Protein AF-A0A429BK32-F1 (afdb_monomer)

Mean predicted aligned error: 8.24 Å

Radius of gyration: 16.58 Å; Cα contacts (8 Å, |Δi|>4): 137; chains: 1; bounding box: 25×25×66 Å

pLDDT: mean 80.72, std 13.52, range [42.22, 97.44]

Foldseek 3Di:
DDPPDCDPQNVLQVQLVHHDDPVQKKKKFFQFADPDPQRVPVDDHLDIAIAGVQQFRSHDPRDRQVVHRTDIDIGRDPVVSNVSSVVSVVVVVVVVVVD

Solvent-accessible surface area (backbone atoms only — not comparable to full-atom values): 5899 Å² total; per-residue (Å²): 133,83,82,86,67,88,44,72,68,59,52,50,25,59,77,50,78,42,87,75,64,74,86,45,47,33,39,35,26,30,67,42,76,50,92,48,88,83,32,73,87,75,65,52,74,23,36,79,42,61,19,35,83,86,46,29,23,70,66,84,88,56,51,40,51,86,78,52,62,32,45,65,51,76,41,83,49,68,66,60,50,51,52,50,20,53,52,39,40,54,54,50,58,58,56,63,76,73,109

Sequence (99 aa):
MSETGLTADRVLHVLNGGPVDLADLELCVITEIGDGRWTQGVFILGEVLVVNRDGREPFGGQRKPGKWDVEATYTKDWAEAWALSAQVRASHQSGEASQ

Structure (mmCIF, N/CA/C/O backbone):
data_AF-A0A429BK32-F1
#
_entry.id   AF-A0A429BK32-F1
#
loop_
_atom_site.group_PDB
_atom_site.id
_atom_site.type_symbol
_atom_site.label_atom_id
_atom_site.label_alt_id
_atom_site.label_comp_id
_atom_site.label_asym_id
_atom_site.label_entity_id
_atom_site.label_seq_id
_atom_site.pdbx_PDB_ins_code
_atom_site.Cartn_x
_atom_site.Cartn_y
_atom_site.Cartn_z
_atom_site.occupancy
_atom_site.B_iso_or_equiv
_atom_site.auth_seq_id
_atom_site.auth_comp_id
_atom_site.auth_asym_id
_atom_site.auth_atom_id
_atom_site.pdbx_PDB_model_num
ATOM 1 N N . MET A 1 1 ? -1.150 0.106 -42.475 1.00 42.62 1 MET A N 1
ATOM 2 C CA . MET A 1 1 ? -0.407 1.082 -41.655 1.00 42.62 1 MET A CA 1
ATOM 3 C C . MET A 1 1 ? -0.673 0.701 -40.217 1.00 42.62 1 MET A C 1
ATOM 5 O O . MET A 1 1 ? -1.829 0.724 -39.822 1.00 42.62 1 MET A O 1
ATOM 9 N N . SER A 1 2 ? 0.330 0.204 -39.501 1.00 48.50 2 SER A N 1
ATOM 10 C CA . SER A 1 2 ? 0.137 -0.270 -38.131 1.00 48.50 2 SER A CA 1
ATOM 11 C C . SER A 1 2 ? 0.026 0.941 -37.2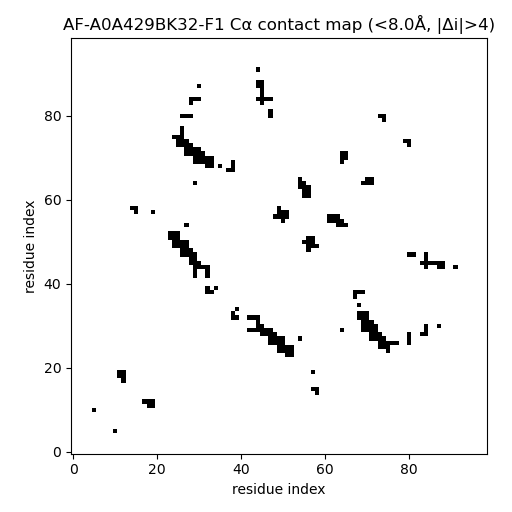13 1.00 48.50 2 SER A C 1
ATOM 13 O O . SER A 1 2 ? 0.969 1.727 -37.144 1.00 48.50 2 SER A O 1
ATOM 15 N N . GLU A 1 3 ? -1.109 1.113 -36.539 1.00 54.31 3 GLU A N 1
ATOM 16 C CA . GLU A 1 3 ? -1.216 2.058 -35.430 1.00 54.31 3 GLU A CA 1
ATOM 17 C C . GLU A 1 3 ? -0.243 1.613 -34.335 1.00 54.31 3 GLU A C 1
ATOM 19 O O . GLU A 1 3 ? -0.525 0.733 -33.525 1.00 54.31 3 GLU A O 1
ATOM 24 N N . THR A 1 4 ? 0.944 2.212 -34.308 1.00 62.38 4 THR A N 1
ATOM 25 C CA . THR A 1 4 ? 1.821 2.210 -33.137 1.00 62.38 4 THR A CA 1
ATOM 26 C C . THR A 1 4 ? 1.218 3.138 -32.087 1.00 62.38 4 THR A C 1
ATOM 28 O O . THR A 1 4 ? 1.756 4.201 -31.792 1.00 62.38 4 THR A O 1
ATOM 31 N N . GLY A 1 5 ? 0.052 2.756 -31.568 1.00 66.81 5 GLY A N 1
ATOM 32 C CA . GLY A 1 5 ? -0.554 3.401 -30.415 1.00 66.81 5 GLY A CA 1
ATOM 33 C C . GLY A 1 5 ? 0.276 3.103 -29.171 1.00 66.81 5 GLY A C 1
ATOM 34 O O . GLY A 1 5 ? 0.695 1.966 -28.941 1.00 66.81 5 GLY A O 1
ATOM 35 N N . LEU A 1 6 ? 0.536 4.132 -28.370 1.00 74.00 6 LEU A N 1
ATOM 36 C CA . LEU A 1 6 ? 1.116 3.977 -27.043 1.00 74.00 6 LEU A CA 1
ATOM 37 C C . LEU A 1 6 ? 0.070 3.272 -26.162 1.00 74.00 6 LEU A C 1
ATOM 39 O O . LEU A 1 6 ? -0.952 3.862 -25.821 1.00 74.00 6 LEU A O 1
ATOM 43 N N . THR A 1 7 ? 0.271 1.990 -25.852 1.00 82.25 7 THR A N 1
ATOM 44 C CA . THR A 1 7 ? -0.644 1.229 -24.987 1.00 82.25 7 THR A CA 1
ATOM 45 C C . THR A 1 7 ? -0.324 1.498 -23.516 1.00 82.25 7 THR A C 1
ATOM 47 O O . THR A 1 7 ? 0.820 1.806 -23.179 1.00 82.25 7 THR A O 1
ATOM 50 N N . ALA A 1 8 ? -1.312 1.355 -22.626 1.00 77.81 8 ALA A N 1
ATOM 51 C CA . ALA A 1 8 ? -1.114 1.540 -21.184 1.00 77.81 8 ALA A CA 1
ATOM 52 C C . ALA A 1 8 ? 0.017 0.650 -20.632 1.00 77.81 8 ALA A C 1
ATOM 54 O O . ALA A 1 8 ? 0.870 1.127 -19.892 1.00 77.81 8 ALA A O 1
ATOM 55 N N . ASP A 1 9 ? 0.085 -0.605 -21.080 1.00 70.94 9 ASP A N 1
ATOM 56 C CA . ASP A 1 9 ? 1.166 -1.547 -20.761 1.00 70.94 9 ASP A CA 1
ATOM 57 C C . ASP A 1 9 ? 2.558 -1.003 -21.139 1.00 70.94 9 ASP A C 1
ATOM 59 O O . ASP A 1 9 ? 3.496 -1.015 -20.345 1.00 70.94 9 ASP A O 1
ATOM 63 N N . ARG A 1 10 ? 2.674 -0.414 -22.332 1.00 74.00 10 ARG A N 1
ATOM 64 C CA . ARG A 1 10 ? 3.934 0.128 -22.848 1.00 74.00 10 ARG A CA 1
ATOM 65 C C . ARG A 1 10 ? 4.348 1.408 -22.125 1.00 74.00 10 ARG A C 1
ATOM 67 O O . ARG A 1 10 ? 5.538 1.625 -21.912 1.00 74.00 10 ARG A O 1
ATOM 74 N N . VAL A 1 11 ? 3.380 2.231 -21.715 1.00 78.62 11 VAL A N 1
ATOM 75 C CA . VAL A 1 11 ? 3.619 3.383 -20.830 1.00 78.62 11 VAL A CA 1
ATOM 76 C C . VAL A 1 11 ? 4.150 2.911 -19.479 1.00 78.62 11 VAL A C 1
ATOM 78 O O . VAL A 1 11 ? 5.168 3.425 -19.023 1.00 78.62 11 VAL A O 1
ATOM 81 N N . LEU A 1 12 ? 3.512 1.910 -18.866 1.00 72.56 12 LEU A N 1
ATOM 82 C CA . LEU A 1 12 ? 3.933 1.362 -17.574 1.00 72.56 12 LEU A CA 1
ATOM 83 C C . LEU A 1 12 ? 5.344 0.770 -17.642 1.00 72.56 12 LEU A C 1
ATOM 85 O O . LEU A 1 12 ? 6.162 1.050 -16.769 1.00 72.56 12 LEU A O 1
ATOM 89 N N . HIS A 1 13 ? 5.656 0.033 -18.709 1.00 73.06 13 HIS A N 1
ATOM 90 C CA . HIS A 1 13 ? 6.992 -0.513 -18.942 1.00 73.06 13 HIS A CA 1
ATOM 91 C C . HIS A 1 13 ? 8.069 0.582 -19.006 1.00 73.06 13 HIS A C 1
ATOM 93 O O . HIS A 1 13 ? 9.127 0.456 -18.390 1.00 73.06 13 HIS A O 1
ATOM 99 N N . VAL A 1 14 ? 7.805 1.672 -19.738 1.00 75.94 14 VAL A N 1
ATOM 100 C CA . VAL A 1 14 ? 8.738 2.805 -19.859 1.00 75.94 14 VAL A CA 1
ATOM 101 C C . VAL A 1 14 ? 8.909 3.527 -18.523 1.00 75.94 14 VAL A C 1
ATOM 103 O O . VAL A 1 14 ? 10.040 3.797 -18.127 1.00 75.94 14 VAL A O 1
ATOM 106 N N . LEU A 1 15 ? 7.812 3.814 -17.814 1.00 73.50 15 LEU A N 1
ATOM 107 C CA . LEU A 1 15 ? 7.854 4.519 -16.528 1.00 73.50 15 LEU A CA 1
ATOM 108 C C . LEU A 1 15 ? 8.578 3.721 -15.439 1.00 73.50 15 LEU A C 1
ATOM 110 O O . LEU A 1 15 ? 9.234 4.312 -14.587 1.00 73.50 15 LEU A O 1
ATOM 114 N N . ASN A 1 16 ? 8.481 2.394 -15.483 1.00 69.12 16 ASN A N 1
ATOM 115 C CA . ASN A 1 16 ? 9.119 1.505 -14.517 1.00 69.12 16 ASN A CA 1
ATOM 116 C C . ASN A 1 16 ? 10.574 1.143 -14.886 1.00 69.12 16 ASN A C 1
ATOM 118 O O . ASN A 1 16 ? 11.258 0.466 -14.123 1.00 69.12 16 ASN A O 1
ATOM 122 N N . GLY A 1 17 ? 11.071 1.569 -16.056 1.00 72.50 17 GLY A N 1
ATOM 123 C CA . GLY A 1 17 ? 12.413 1.206 -16.526 1.00 72.50 17 GLY A CA 1
ATOM 124 C C . GLY A 1 17 ? 12.578 -0.290 -16.829 1.00 72.50 17 GLY A C 1
ATOM 125 O O . GLY A 1 17 ? 13.698 -0.798 -16.829 1.00 72.50 17 GLY A O 1
ATOM 126 N N . GLY A 1 18 ? 11.472 -1.000 -17.070 1.00 73.50 18 GLY A N 1
ATOM 127 C CA . GLY A 1 18 ? 11.445 -2.440 -17.295 1.00 73.50 18 GLY A CA 1
ATOM 128 C C . GLY A 1 18 ? 10.052 -3.050 -17.096 1.00 73.50 18 GLY A C 1
ATOM 129 O O . GLY A 1 18 ? 9.122 -2.362 -16.664 1.00 73.50 18 GLY A O 1
ATOM 130 N N . PRO A 1 19 ? 9.889 -4.349 -17.403 1.00 71.44 19 PRO A N 1
ATOM 131 C CA . PRO A 1 19 ? 8.602 -5.027 -17.294 1.00 71.44 19 PRO A CA 1
ATOM 132 C C . PRO A 1 19 ? 8.118 -5.073 -15.841 1.00 71.44 19 PRO A C 1
ATOM 134 O O . PRO A 1 19 ? 8.885 -5.387 -14.933 1.00 71.44 19 PRO A O 1
ATOM 137 N N . VAL A 1 20 ? 6.835 -4.764 -15.6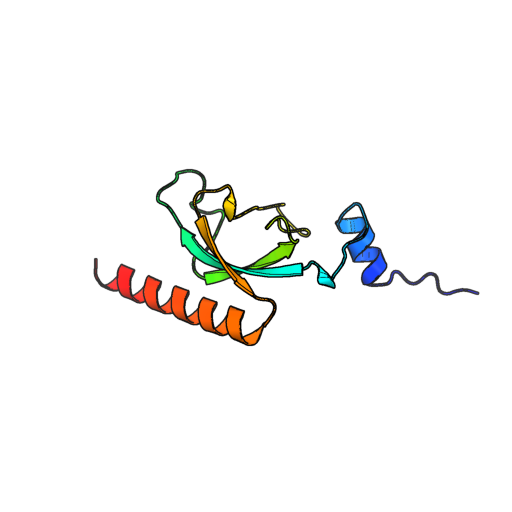41 1.00 74.25 20 VAL A N 1
ATOM 138 C CA . VAL A 1 20 ? 6.124 -4.956 -14.372 1.00 74.25 20 VAL A CA 1
ATOM 139 C C . VAL A 1 20 ? 5.263 -6.195 -14.522 1.00 74.25 20 VAL A C 1
ATOM 141 O O . VAL A 1 20 ? 4.402 -6.234 -15.400 1.00 74.25 20 VAL A O 1
ATOM 144 N N . ASP A 1 21 ? 5.463 -7.188 -13.663 1.00 81.38 21 ASP A N 1
ATOM 145 C CA . ASP A 1 21 ? 4.491 -8.266 -13.538 1.00 81.38 21 ASP A CA 1
ATOM 146 C C . ASP A 1 21 ? 3.347 -7.792 -12.637 1.00 81.38 21 ASP A C 1
ATOM 148 O O . ASP A 1 21 ? 3.517 -7.602 -11.432 1.00 81.38 21 ASP A O 1
ATOM 152 N N . LEU A 1 22 ? 2.172 -7.569 -13.230 1.00 79.06 22 LEU A N 1
ATOM 153 C CA . LEU A 1 22 ? 0.984 -7.144 -12.490 1.00 79.06 22 LEU A CA 1
ATOM 154 C C . LEU A 1 22 ? 0.551 -8.187 -11.449 1.00 79.06 22 LEU A C 1
ATOM 156 O O . LEU A 1 22 ? -0.078 -7.825 -10.459 1.00 79.06 22 LEU A O 1
ATOM 160 N N . ALA A 1 23 ? 0.898 -9.466 -11.640 1.00 85.56 23 ALA A N 1
ATOM 161 C CA . ALA A 1 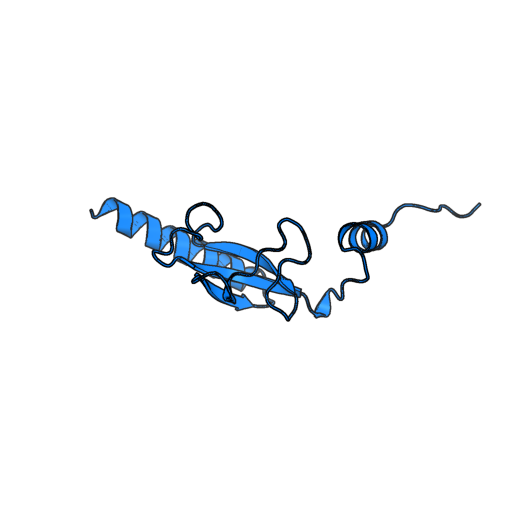23 ? 0.600 -10.524 -10.679 1.00 85.56 23 ALA A CA 1
ATOM 162 C C .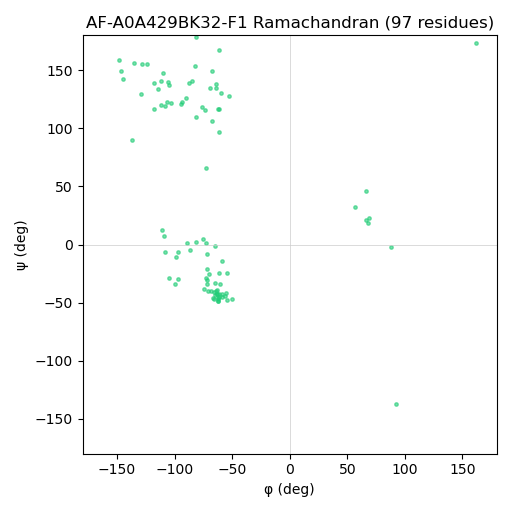 ALA A 1 23 ? 1.458 -10.435 -9.405 1.00 85.56 23 ALA A C 1
ATOM 164 O O . ALA A 1 23 ? 1.054 -10.962 -8.361 1.00 85.56 23 ALA A O 1
ATOM 165 N N . ASP A 1 24 ? 2.604 -9.753 -9.478 1.00 86.81 24 ASP A N 1
ATOM 166 C CA . ASP A 1 24 ? 3.506 -9.496 -8.352 1.00 86.81 24 ASP A CA 1
ATOM 167 C C . ASP A 1 24 ? 3.162 -8.203 -7.597 1.00 86.81 24 ASP A C 1
ATOM 169 O O . ASP A 1 24 ? 3.860 -7.850 -6.642 1.00 86.81 24 ASP A O 1
ATOM 173 N N . LEU A 1 25 ? 2.105 -7.494 -8.011 1.00 88.94 25 LEU A N 1
ATOM 174 C CA . LEU A 1 25 ? 1.627 -6.307 -7.315 1.00 88.94 25 LEU A CA 1
ATOM 175 C C . LEU A 1 25 ? 0.689 -6.668 -6.162 1.00 88.94 25 LEU A C 1
ATOM 177 O O . LEU A 1 25 ? -0.161 -7.555 -6.268 1.00 88.94 25 LEU A O 1
ATOM 181 N N . GLU A 1 26 ? 0.835 -5.928 -5.069 1.00 93.31 26 GLU A N 1
ATOM 182 C CA . GLU A 1 26 ? 0.014 -6.014 -3.867 1.00 93.31 26 GLU A CA 1
ATOM 183 C C . GLU A 1 26 ? -0.359 -4.610 -3.388 1.00 93.31 26 GLU A C 1
ATOM 185 O O . GLU A 1 26 ? 0.312 -3.617 -3.687 1.00 93.31 26 GLU A O 1
ATOM 190 N N . LEU A 1 27 ? -1.452 -4.533 -2.638 1.00 94.44 27 LEU A N 1
ATOM 191 C CA . LEU A 1 27 ? -1.875 -3.340 -1.927 1.00 94.44 27 LEU A CA 1
ATOM 192 C C . LEU A 1 27 ? -1.253 -3.371 -0.535 1.00 94.44 27 LEU A C 1
ATOM 194 O O . LEU A 1 27 ? -1.417 -4.337 0.205 1.00 94.44 27 LEU A O 1
ATOM 198 N N . CYS A 1 28 ? -0.549 -2.306 -0.183 1.00 94.62 28 CYS A N 1
ATOM 199 C CA . CYS A 1 28 ? 0.080 -2.106 1.111 1.00 94.62 28 CYS A CA 1
ATOM 200 C C . CYS A 1 28 ? -0.648 -0.976 1.838 1.00 94.62 28 CYS A C 1
ATOM 202 O O . CYS A 1 28 ? -0.726 0.140 1.325 1.00 94.62 28 CYS A O 1
ATOM 204 N N . VAL A 1 29 ? -1.207 -1.266 3.011 1.00 95.50 29 VAL A N 1
ATOM 205 C CA . VAL A 1 29 ? -1.905 -0.287 3.848 1.00 95.50 29 VAL A CA 1
ATOM 206 C C . VAL A 1 29 ? -1.033 0.052 5.042 1.00 95.50 29 VAL A C 1
ATOM 208 O O . VAL A 1 29 ? -0.683 -0.840 5.813 1.00 95.50 29 VAL A O 1
ATOM 211 N N . ILE A 1 30 ? -0.711 1.333 5.211 1.00 93.88 30 ILE A N 1
ATOM 212 C CA . ILE A 1 30 ? 0.073 1.814 6.352 1.00 93.88 30 ILE A CA 1
ATOM 213 C C . ILE A 1 30 ? -0.797 1.791 7.611 1.00 93.88 30 ILE A C 1
ATOM 215 O O . ILE A 1 30 ? -1.792 2.513 7.684 1.00 93.88 30 ILE A O 1
ATOM 219 N N . THR A 1 31 ? -0.437 0.968 8.593 1.00 93.06 31 THR A N 1
ATOM 220 C CA . THR A 1 31 ? -1.220 0.764 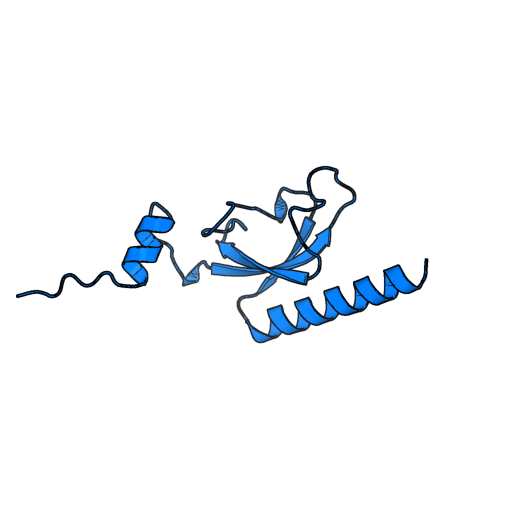9.823 1.00 93.06 31 THR A CA 1
ATOM 221 C C . THR A 1 31 ? -0.616 1.465 11.028 1.00 93.06 31 THR A 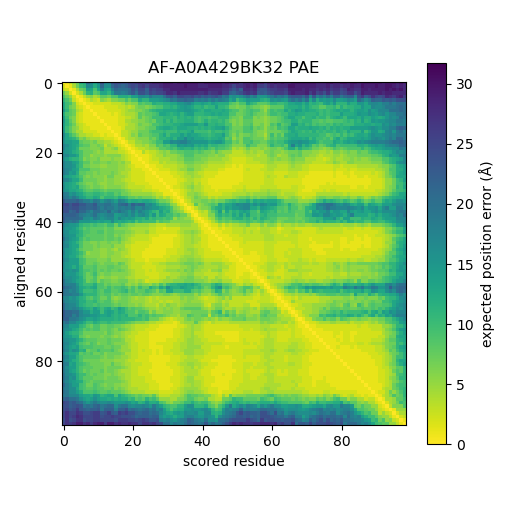C 1
ATOM 223 O O . THR A 1 31 ? -1.364 1.897 11.901 1.00 93.06 31 THR A O 1
ATOM 226 N N . GLU A 1 32 ? 0.706 1.639 11.046 1.00 90.31 32 GLU A N 1
ATOM 227 C CA . GLU A 1 32 ? 1.417 2.371 12.091 1.00 90.31 32 GLU A CA 1
ATOM 228 C C . GLU A 1 32 ? 2.601 3.135 11.496 1.00 90.31 32 GLU A C 1
ATOM 230 O O . GLU A 1 32 ? 3.275 2.646 10.590 1.00 90.31 32 GLU A O 1
ATOM 235 N N . ILE A 1 33 ? 2.857 4.338 12.006 1.00 86.50 33 ILE A N 1
ATOM 236 C CA . ILE A 1 33 ? 4.036 5.132 11.663 1.00 86.50 33 ILE A CA 1
ATOM 237 C C . ILE A 1 33 ? 4.825 5.319 12.954 1.00 86.50 33 ILE A C 1
ATOM 239 O O . ILE A 1 33 ? 4.319 5.948 13.883 1.00 86.50 33 ILE A O 1
ATOM 243 N N . GLY A 1 34 ? 6.046 4.779 12.999 1.00 77.56 34 GLY A N 1
ATOM 244 C CA . GLY A 1 34 ? 6.940 4.956 14.138 1.00 77.56 34 GLY A CA 1
ATOM 245 C C . GLY A 1 34 ? 7.301 6.424 14.377 1.00 77.56 34 GLY A C 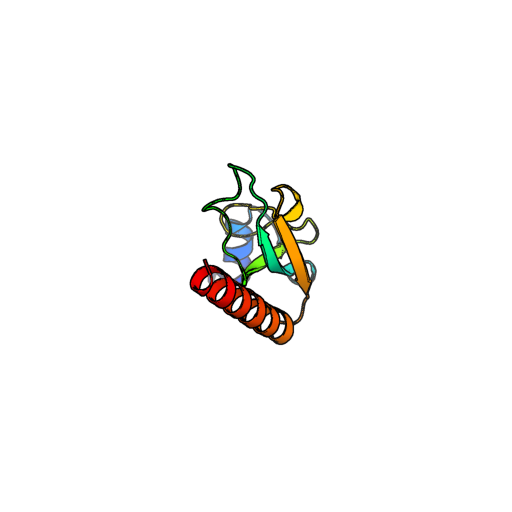1
ATOM 246 O O . GLY A 1 34 ? 7.099 7.297 13.527 1.00 77.56 34 GLY A O 1
ATOM 247 N N . ASP A 1 35 ? 7.896 6.704 15.534 1.00 72.62 35 ASP A N 1
ATOM 248 C CA . ASP A 1 35 ? 8.357 8.041 15.937 1.00 72.62 35 ASP A CA 1
ATOM 249 C C . ASP A 1 35 ? 9.614 8.518 15.176 1.00 72.62 35 ASP A C 1
ATOM 251 O O . ASP A 1 35 ? 10.113 9.631 15.385 1.00 72.62 35 ASP A O 1
ATOM 255 N N . GLY A 1 36 ? 10.112 7.693 14.252 1.00 62.19 36 GLY A N 1
ATOM 256 C CA . GLY A 1 36 ? 11.266 7.960 13.415 1.00 62.19 36 GLY A CA 1
ATOM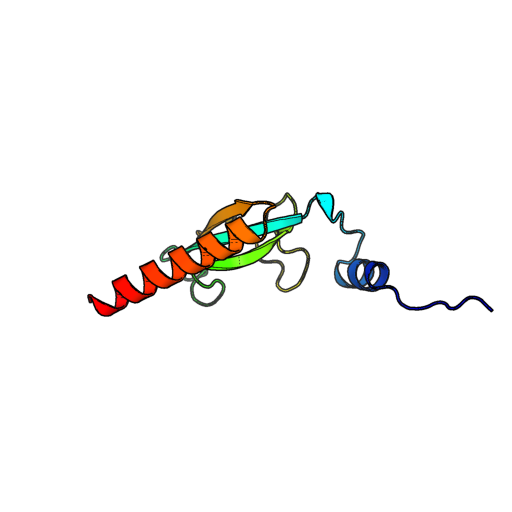 257 C C . GLY A 1 36 ? 11.186 9.292 12.663 1.00 62.19 36 GLY A C 1
ATOM 258 O O . GLY A 1 36 ? 10.283 9.574 11.881 1.00 62.19 36 GLY A O 1
ATOM 259 N N . ARG A 1 37 ? 12.239 10.104 12.792 1.00 63.00 37 ARG A N 1
ATOM 260 C CA . ARG A 1 37 ? 12.381 11.411 12.116 1.00 63.00 37 ARG A CA 1
ATOM 261 C C . ARG A 1 37 ? 12.319 11.346 10.576 1.00 63.00 37 ARG A C 1
ATOM 263 O O . ARG A 1 37 ? 12.213 12.384 9.931 1.00 63.00 37 ARG A O 1
ATOM 270 N N . TRP A 1 38 ? 12.437 10.150 9.995 1.00 63.53 38 TRP A N 1
ATOM 271 C CA . TRP A 1 38 ? 12.471 9.900 8.549 1.00 63.53 38 TRP A CA 1
ATOM 272 C C . TRP A 1 38 ? 11.120 9.460 7.959 1.00 63.53 38 TRP A C 1
ATOM 274 O O . TRP A 1 38 ? 10.989 9.429 6.737 1.00 63.53 38 TRP A O 1
ATOM 284 N N . THR A 1 39 ? 10.124 9.127 8.787 1.00 66.00 39 THR A N 1
ATOM 285 C CA . THR A 1 39 ? 8.790 8.674 8.339 1.00 66.00 39 THR A CA 1
ATOM 286 C C . THR A 1 39 ? 7.756 9.783 8.313 1.00 66.00 39 THR A C 1
ATOM 288 O O . THR A 1 39 ? 6.838 9.754 7.488 1.00 66.00 39 THR A O 1
ATOM 291 N N . GLN A 1 40 ? 7.911 10.773 9.195 1.00 62.00 40 GLN A N 1
ATOM 292 C CA . GLN A 1 40 ? 6.987 11.891 9.313 1.00 62.00 40 GLN A CA 1
ATOM 293 C C . GLN A 1 40 ? 6.952 12.705 8.011 1.00 62.00 40 GLN A C 1
ATOM 295 O O . GLN A 1 40 ? 7.954 13.276 7.582 1.00 62.00 40 GLN A O 1
ATOM 300 N N . GLY A 1 41 ? 5.780 12.738 7.370 1.00 70.31 41 GLY A N 1
ATOM 301 C CA . GLY A 1 41 ? 5.545 13.435 6.101 1.00 70.31 41 GLY A CA 1
ATOM 302 C C . GLY A 1 41 ? 5.831 12.614 4.838 1.00 70.31 41 GLY A C 1
ATOM 303 O O . GLY A 1 41 ? 5.593 13.112 3.740 1.00 70.31 41 GLY A O 1
ATOM 304 N N . VAL A 1 42 ? 6.307 11.370 4.971 1.00 83.25 42 VAL A N 1
ATOM 305 C CA . VAL A 1 42 ? 6.567 10.471 3.828 1.00 83.25 42 VAL A CA 1
ATOM 306 C C . VAL A 1 42 ? 5.439 9.464 3.629 1.00 83.25 42 VAL A C 1
ATOM 308 O O . VAL A 1 42 ? 5.124 9.104 2.491 1.00 83.25 42 VAL A O 1
ATOM 311 N N . PHE A 1 43 ? 4.835 9.032 4.733 1.00 87.81 43 PHE A N 1
ATOM 312 C CA . PHE A 1 43 ? 3.678 8.149 4.753 1.00 87.81 43 PHE A CA 1
ATOM 313 C C . PHE A 1 43 ? 2.537 8.795 5.525 1.00 87.81 43 PHE A C 1
ATOM 315 O O . PHE A 1 43 ? 2.756 9.635 6.402 1.00 87.81 43 PHE A O 1
ATOM 322 N N . ILE A 1 44 ? 1.317 8.380 5.202 1.00 89.56 44 ILE A N 1
ATOM 323 C CA . ILE A 1 44 ? 0.104 8.788 5.911 1.00 89.56 44 ILE A CA 1
ATOM 324 C C . ILE A 1 44 ? -0.542 7.538 6.517 1.00 89.56 44 ILE A C 1
ATOM 326 O O . ILE A 1 44 ? -0.604 6.490 5.878 1.00 89.56 44 ILE A O 1
ATOM 330 N N . LEU A 1 45 ? -1.045 7.628 7.751 1.00 90.88 45 LEU A N 1
ATOM 331 C CA . LEU A 1 45 ? -1.791 6.524 8.361 1.00 90.88 45 LEU A CA 1
ATOM 332 C C . LEU A 1 45 ? -3.033 6.180 7.525 1.00 90.88 45 LEU A C 1
ATOM 334 O O . LEU A 1 45 ? -3.817 7.047 7.132 1.00 90.88 45 LEU A O 1
ATOM 338 N N . GLY A 1 46 ? -3.196 4.894 7.224 1.00 93.31 46 GLY A N 1
ATOM 339 C CA . GLY A 1 46 ? -4.209 4.391 6.304 1.00 93.31 46 GLY A CA 1
ATOM 340 C C . GLY A 1 46 ? -3.972 4.795 4.845 1.00 93.31 46 GLY A C 1
ATOM 341 O O . GLY A 1 46 ? -4.917 4.789 4.054 1.00 93.31 46 GLY A O 1
ATOM 342 N N . GLU A 1 47 ? -2.770 5.214 4.451 1.00 93.44 47 GLU A N 1
ATOM 343 C CA . GLU A 1 47 ? -2.394 5.318 3.037 1.00 93.44 47 GLU A CA 1
ATOM 344 C C . GLU A 1 47 ? -2.403 3.927 2.393 1.00 93.44 47 GLU A C 1
ATOM 346 O O . GLU A 1 47 ? -1.955 2.961 3.008 1.00 93.44 47 GLU A O 1
ATOM 351 N N . VAL A 1 48 ? -2.929 3.834 1.167 1.00 93.75 48 VAL A N 1
ATOM 352 C CA . VAL A 1 48 ? -2.918 2.606 0.362 1.00 93.75 48 VAL A CA 1
ATOM 353 C C . VAL A 1 48 ? -1.922 2.796 -0.773 1.00 93.75 48 VAL A C 1
ATOM 355 O O . VAL A 1 48 ? -2.086 3.691 -1.602 1.00 93.75 48 VAL A O 1
ATOM 358 N N . LEU A 1 49 ? -0.902 1.948 -0.805 1.00 91.94 49 LEU A N 1
ATOM 359 C CA . LEU A 1 49 ? 0.162 1.936 -1.800 1.00 91.94 49 LEU A CA 1
ATOM 360 C C . LEU A 1 49 ? 0.039 0.705 -2.689 1.00 91.94 49 LEU A C 1
ATOM 362 O O . LEU A 1 49 ? -0.336 -0.365 -2.219 1.00 91.94 49 LEU A O 1
ATOM 366 N N . VAL A 1 50 ? 0.431 0.833 -3.954 1.00 91.06 50 VAL A N 1
ATOM 367 C CA . VAL A 1 50 ? 0.688 -0.326 -4.815 1.00 91.06 50 VAL A CA 1
ATOM 368 C C . VAL A 1 50 ? 2.172 -0.641 -4.727 1.00 91.06 50 VAL A C 1
ATOM 370 O O . VAL A 1 50 ? 3.001 0.218 -5.025 1.00 91.06 50 VAL A O 1
ATOM 373 N N . VAL A 1 51 ? 2.516 -1.860 -4.327 1.00 90.56 51 VAL A N 1
ATOM 374 C CA . VAL A 1 51 ? 3.901 -2.309 -4.154 1.00 90.56 51 VAL A CA 1
ATOM 375 C C . VAL A 1 51 ? 4.147 -3.614 -4.898 1.00 90.56 51 VAL A C 1
ATOM 377 O O . VAL A 1 51 ? 3.218 -4.367 -5.160 1.00 90.56 51 VAL A O 1
ATOM 380 N N . ASN A 1 52 ? 5.399 -3.884 -5.253 1.00 88.69 52 ASN A N 1
ATOM 381 C CA . ASN A 1 52 ? 5.819 -5.187 -5.765 1.00 88.69 52 ASN A CA 1
ATOM 382 C C . ASN A 1 52 ? 6.073 -6.188 -4.617 1.00 88.69 52 ASN A C 1
ATOM 384 O O . ASN A 1 52 ? 6.031 -5.817 -3.444 1.00 88.69 52 ASN A O 1
ATOM 388 N N . ARG A 1 53 ? 6.439 -7.434 -4.950 1.00 85.19 53 ARG A N 1
ATOM 389 C CA . ARG A 1 53 ? 6.809 -8.490 -3.981 1.00 85.19 53 ARG A CA 1
ATOM 390 C C . ARG A 1 53 ? 7.935 -8.098 -3.008 1.00 85.19 53 ARG A C 1
ATOM 392 O O . ARG A 1 53 ? 8.011 -8.635 -1.907 1.00 85.19 53 ARG A O 1
ATOM 399 N N . ASP A 1 54 ? 8.795 -7.147 -3.373 1.00 84.69 54 ASP A N 1
ATOM 400 C CA . ASP A 1 54 ? 9.821 -6.614 -2.469 1.00 84.69 54 ASP A CA 1
ATOM 401 C C . ASP A 1 54 ? 9.274 -5.543 -1.505 1.00 84.69 54 ASP A C 1
ATOM 403 O O . ASP A 1 54 ? 10.052 -4.950 -0.750 1.00 84.69 54 ASP A O 1
ATOM 407 N N . GLY A 1 55 ? 7.976 -5.242 -1.540 1.00 85.44 55 GLY A N 1
ATOM 408 C CA . GLY A 1 55 ? 7.334 -4.187 -0.758 1.00 85.44 55 GLY A CA 1
ATOM 409 C C . GLY A 1 55 ? 7.740 -2.778 -1.193 1.00 85.44 55 GLY A C 1
ATOM 410 O O . GLY A 1 55 ? 7.701 -1.854 -0.382 1.00 85.44 55 GLY A O 1
ATOM 411 N N . ARG A 1 56 ? 8.206 -2.606 -2.436 1.00 87.38 56 ARG A N 1
ATOM 412 C CA . ARG A 1 56 ? 8.591 -1.308 -3.001 1.00 87.38 56 ARG A CA 1
ATOM 413 C C . ARG A 1 56 ? 7.525 -0.836 -3.974 1.00 87.38 56 ARG A C 1
ATOM 415 O O . ARG A 1 56 ? 7.075 -1.621 -4.802 1.00 87.38 56 ARG A O 1
ATOM 422 N N . GLU A 1 57 ? 7.180 0.445 -3.927 1.00 86.06 57 GLU A N 1
ATOM 423 C CA . GLU A 1 57 ? 6.354 1.046 -4.972 1.00 86.06 57 GLU A CA 1
ATOM 424 C C . GLU A 1 57 ? 7.080 0.959 -6.328 1.00 86.06 57 GLU A C 1
ATOM 426 O O . GLU A 1 57 ? 8.146 1.565 -6.482 1.00 86.06 57 GLU A O 1
ATOM 431 N N . PRO A 1 58 ? 6.542 0.228 -7.321 1.00 76.31 58 PRO A N 1
ATOM 432 C CA . PRO A 1 58 ? 7.122 0.207 -8.662 1.00 76.31 58 PRO A CA 1
ATOM 433 C C . PRO A 1 58 ? 6.903 1.551 -9.372 1.00 76.31 58 PRO A C 1
ATOM 435 O O . PRO A 1 58 ? 7.699 1.960 -10.212 1.00 76.31 58 PRO A O 1
ATOM 438 N N . PHE A 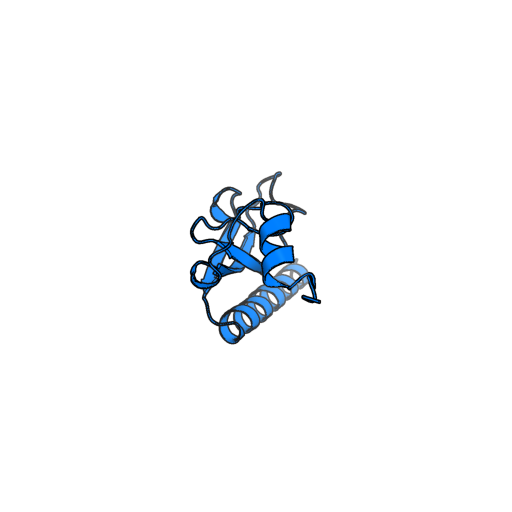1 59 ? 5.859 2.284 -8.977 1.00 74.31 59 PHE A N 1
ATOM 439 C CA . PHE A 1 59 ? 5.502 3.593 -9.511 1.00 74.31 59 PHE A CA 1
ATOM 440 C C . PHE A 1 59 ? 5.716 4.681 -8.448 1.00 74.31 59 PHE A C 1
ATOM 442 O O . PHE A 1 59 ? 5.395 4.481 -7.285 1.00 74.31 59 PHE A O 1
ATOM 449 N N . GLY A 1 60 ? 6.218 5.857 -8.830 1.00 69.62 60 GLY A N 1
ATOM 450 C CA . GLY A 1 60 ? 6.331 7.003 -7.917 1.00 69.62 60 GLY A CA 1
ATOM 451 C C . GLY A 1 60 ? 7.677 7.107 -7.191 1.00 69.62 60 GLY A C 1
ATOM 452 O O . GLY A 1 60 ? 8.731 6.959 -7.807 1.00 69.62 60 GLY A O 1
ATOM 453 N N . GLY A 1 61 ? 7.648 7.417 -5.889 1.00 71.44 61 GLY A N 1
ATOM 454 C CA . GLY A 1 61 ? 8.827 7.788 -5.089 1.00 71.44 61 GLY A CA 1
ATOM 455 C C . GLY A 1 61 ? 9.758 6.633 -4.708 1.00 71.44 61 GLY A C 1
ATOM 456 O O . GLY A 1 61 ? 10.702 6.844 -3.948 1.00 71.44 61 GLY A O 1
ATOM 457 N N . GLN A 1 62 ? 9.494 5.418 -5.206 1.00 79.19 62 GLN A N 1
ATOM 458 C CA . GLN A 1 62 ? 10.225 4.195 -4.861 1.00 79.19 62 GLN A CA 1
ATOM 459 C C . GLN A 1 62 ? 10.223 3.923 -3.346 1.00 79.19 62 GLN A C 1
ATOM 461 O O . GLN A 1 62 ? 11.198 3.375 -2.814 1.00 79.19 62 GLN A O 1
ATOM 466 N N . ARG A 1 63 ? 9.153 4.306 -2.630 1.00 85.69 63 ARG A N 1
ATOM 467 C CA . ARG A 1 63 ? 9.071 4.115 -1.177 1.00 85.69 63 ARG A CA 1
ATOM 468 C C . ARG A 1 63 ? 8.993 2.622 -0.858 1.00 85.69 63 ARG A C 1
ATOM 470 O O . ARG A 1 63 ? 8.505 1.818 -1.653 1.00 85.69 63 ARG A O 1
ATOM 477 N N . LYS A 1 64 ? 9.524 2.242 0.307 1.00 86.50 64 LYS A N 1
ATOM 478 C CA . LYS A 1 64 ? 9.520 0.861 0.810 1.00 86.50 64 LYS A CA 1
ATOM 479 C C . LYS A 1 64 ? 9.166 0.871 2.302 1.00 86.50 64 LYS A C 1
ATOM 481 O O . LYS A 1 64 ? 10.091 0.968 3.113 1.00 86.50 64 LYS A O 1
ATOM 486 N N . PRO A 1 65 ? 7.871 0.780 2.661 1.00 80.44 65 PRO A N 1
ATOM 487 C CA . PRO A 1 65 ? 7.395 0.903 4.043 1.00 80.44 65 PRO A CA 1
ATOM 488 C C . PRO A 1 65 ? 8.162 0.018 5.031 1.00 80.44 65 PRO A C 1
ATOM 490 O O . PRO A 1 65 ? 8.702 0.515 6.013 1.00 80.44 65 PRO A O 1
ATOM 493 N N . GLY A 1 66 ? 8.376 -1.260 4.691 1.00 76.38 66 GLY A N 1
ATOM 494 C CA . GLY A 1 66 ? 9.089 -2.213 5.554 1.00 76.38 66 GLY A CA 1
ATOM 495 C C . GLY A 1 66 ? 10.576 -1.916 5.822 1.00 76.38 66 GLY A C 1
ATOM 496 O O . GLY A 1 66 ? 11.229 -2.688 6.512 1.00 76.38 66 GLY A O 1
ATOM 497 N N . LYS A 1 67 ? 11.155 -0.844 5.261 1.00 73.62 67 LYS A N 1
ATOM 498 C CA . LYS A 1 67 ? 12.518 -0.376 5.588 1.00 73.62 67 LYS A CA 1
ATOM 499 C C . LYS A 1 67 ? 12.544 0.916 6.405 1.00 73.62 67 LYS A C 1
ATOM 501 O O . LYS A 1 67 ? 13.633 1.366 6.747 1.00 73.62 67 LYS A O 1
ATOM 506 N N . TRP A 1 68 ? 11.394 1.547 6.619 1.00 74.44 68 TRP A N 1
ATOM 507 C CA . TRP A 1 68 ? 11.319 2.923 7.095 1.00 74.44 68 TRP A CA 1
ATOM 508 C C . TRP A 1 68 ? 10.771 3.023 8.517 1.00 74.44 68 TRP A C 1
ATOM 510 O O . TRP A 1 68 ? 10.528 4.131 8.926 1.00 74.44 68 TRP A O 1
ATOM 520 N N . ASP A 1 69 ? 10.650 1.941 9.293 1.00 80.19 69 ASP A N 1
ATOM 521 C CA . ASP A 1 69 ? 10.024 1.970 10.636 1.00 80.19 69 ASP A CA 1
ATOM 522 C C . ASP A 1 69 ? 8.520 2.301 10.576 1.00 80.19 69 ASP A C 1
ATOM 524 O O . ASP A 1 69 ? 7.981 3.177 11.251 1.00 80.19 69 ASP A O 1
ATOM 528 N N . VAL A 1 70 ? 7.849 1.619 9.649 1.00 86.25 70 VAL A N 1
ATOM 529 C CA . VAL A 1 70 ? 6.420 1.738 9.368 1.00 86.25 70 VAL A CA 1
ATOM 530 C C . VAL A 1 70 ? 5.843 0.332 9.372 1.00 86.25 70 VAL A C 1
ATOM 532 O O . VAL A 1 70 ? 6.370 -0.546 8.678 1.00 86.25 70 VAL A O 1
ATOM 535 N N . GLU A 1 71 ? 4.761 0.119 10.116 1.00 89.81 71 GLU A N 1
ATOM 536 C CA . GLU A 1 71 ? 4.009 -1.128 10.025 1.00 89.81 71 GLU A CA 1
ATOM 537 C C . GLU A 1 71 ? 2.961 -1.024 8.923 1.00 89.81 71 GLU A C 1
ATOM 539 O O . GLU A 1 71 ? 2.295 0.002 8.743 1.00 89.81 71 GLU A O 1
ATOM 544 N N . ALA A 1 72 ? 2.826 -2.105 8.163 1.00 92.88 72 ALA A N 1
ATOM 545 C CA . ALA A 1 72 ? 1.876 -2.172 7.075 1.00 92.88 72 ALA A CA 1
ATOM 546 C C . ALA A 1 72 ? 1.313 -3.578 6.905 1.00 92.88 72 ALA A C 1
ATOM 548 O O . ALA A 1 72 ? 1.996 -4.578 7.132 1.00 92.88 72 ALA A O 1
ATOM 549 N N . THR A 1 73 ? 0.071 -3.632 6.437 1.00 94.94 73 THR A N 1
ATOM 550 C CA . THR A 1 73 ? -0.607 -4.869 6.045 1.00 94.94 73 THR A CA 1
ATOM 551 C C . THR A 1 73 ? -0.678 -4.958 4.527 1.00 94.94 73 THR A C 1
ATOM 553 O O . THR A 1 73 ? -0.931 -3.957 3.857 1.00 94.94 73 THR A O 1
ATOM 556 N N . TYR A 1 74 ? -0.472 -6.159 3.989 1.00 94.00 74 TYR A N 1
ATOM 557 C CA . TYR A 1 74 ? -0.431 -6.422 2.553 1.00 94.00 74 TYR A CA 1
ATOM 558 C C . TYR A 1 74 ? -1.607 -7.316 2.157 1.00 94.00 74 TYR A C 1
ATOM 560 O O . TYR A 1 74 ? -1.880 -8.312 2.826 1.00 94.00 74 TYR A O 1
ATOM 568 N N . THR A 1 75 ? -2.304 -6.968 1.079 1.00 94.62 75 THR A N 1
ATOM 569 C CA . THR A 1 75 ? -3.394 -7.772 0.508 1.00 94.62 75 THR A CA 1
ATOM 570 C C . THR A 1 75 ? -3.456 -7.596 -1.009 1.00 94.62 75 THR A C 1
ATOM 572 O O . THR A 1 75 ? -2.971 -6.609 -1.559 1.00 94.62 75 THR A O 1
ATOM 575 N N . LYS A 1 76 ? -4.064 -8.557 -1.708 1.00 93.50 76 LYS A N 1
ATOM 576 C CA . LYS A 1 76 ? -4.415 -8.434 -3.133 1.00 93.50 76 LYS A CA 1
ATOM 577 C C . LYS A 1 76 ? -5.867 -8.005 -3.348 1.00 93.50 76 LYS A C 1
ATOM 579 O O . LYS A 1 76 ? -6.258 -7.753 -4.486 1.00 93.50 76 LYS A O 1
ATOM 584 N N . ASP A 1 77 ? -6.658 -7.919 -2.281 1.00 94.81 77 ASP A N 1
ATOM 585 C CA . ASP A 1 77 ? -8.065 -7.548 -2.345 1.00 94.81 77 ASP A CA 1
ATOM 586 C C . ASP A 1 77 ? -8.248 -6.041 -2.105 1.00 94.81 77 ASP A C 1
ATOM 588 O O . ASP A 1 77 ? -7.879 -5.484 -1.067 1.00 94.81 77 ASP A O 1
ATOM 592 N N . TRP A 1 78 ? -8.841 -5.368 -3.092 1.00 93.62 78 TRP A N 1
ATOM 593 C CA . TRP A 1 78 ? -9.117 -3.935 -3.035 1.00 93.62 78 TRP A CA 1
ATOM 594 C C . TRP A 1 78 ? -10.103 -3.552 -1.926 1.00 93.62 78 TRP A C 1
ATOM 596 O O . TRP A 1 78 ? -9.927 -2.522 -1.272 1.00 93.62 78 TRP A O 1
ATOM 606 N N . ALA A 1 79 ? -11.142 -4.358 -1.704 1.00 96.06 79 ALA A N 1
ATOM 607 C CA . ALA A 1 79 ? -12.148 -4.087 -0.687 1.00 96.06 79 ALA A CA 1
ATOM 608 C C . ALA A 1 79 ? -11.558 -4.223 0.722 1.00 96.06 79 ALA A C 1
ATOM 610 O O . ALA A 1 79 ? -11.828 -3.373 1.573 1.00 96.06 79 ALA A O 1
ATOM 611 N N . GLU A 1 80 ? -10.708 -5.229 0.950 1.00 97.31 80 GLU A N 1
ATOM 612 C CA . GLU A 1 80 ? -9.986 -5.394 2.218 1.00 97.31 80 GLU A CA 1
ATOM 613 C C . GLU A 1 80 ? -9.059 -4.208 2.497 1.00 97.31 80 GLU A C 1
ATOM 615 O O . GLU A 1 80 ? -9.115 -3.619 3.580 1.00 97.31 80 GLU A O 1
ATOM 620 N N . ALA A 1 81 ? -8.251 -3.806 1.508 1.00 97.06 81 ALA A N 1
ATOM 621 C CA . ALA A 1 81 ? -7.334 -2.677 1.652 1.00 97.06 81 ALA A CA 1
ATOM 622 C C . ALA A 1 81 ? -8.078 -1.375 1.990 1.00 97.06 81 ALA A C 1
ATOM 624 O O . ALA A 1 81 ? -7.654 -0.608 2.858 1.00 97.06 81 ALA A O 1
ATOM 625 N N . TRP A 1 82 ? -9.214 -1.131 1.330 1.00 96.19 82 TRP A N 1
ATOM 626 C CA . TRP A 1 82 ? -10.006 0.076 1.550 1.00 96.19 82 TRP A CA 1
ATOM 627 C C . TRP A 1 82 ? -10.720 0.080 2.906 1.00 96.19 82 TRP A C 1
ATOM 629 O O . TRP A 1 82 ? -10.745 1.107 3.588 1.00 96.19 82 TRP A O 1
ATOM 639 N N . ALA A 1 83 ? -11.262 -1.067 3.328 1.00 97.44 83 ALA A N 1
ATOM 640 C CA . ALA A 1 83 ? -11.872 -1.218 4.646 1.00 97.44 83 ALA A CA 1
ATOM 641 C C . ALA A 1 83 ? -10.848 -0.976 5.767 1.00 97.44 83 ALA A C 1
ATOM 643 O O . ALA A 1 83 ? -11.120 -0.212 6.697 1.00 97.44 83 ALA A O 1
ATOM 644 N N . LEU A 1 84 ? -9.646 -1.549 5.638 1.00 97.38 84 LEU A N 1
ATOM 645 C CA . LEU A 1 84 ? -8.561 -1.349 6.597 1.00 97.38 84 LEU A CA 1
ATOM 646 C C . LEU A 1 84 ? -8.085 0.111 6.620 1.00 97.38 84 LEU A C 1
ATOM 648 O O . LEU A 1 84 ? -7.925 0.691 7.692 1.00 97.38 84 LEU A O 1
ATOM 652 N N . SER A 1 85 ? -7.923 0.738 5.451 1.00 97.00 85 SER A N 1
ATOM 653 C CA . SER A 1 85 ? -7.575 2.160 5.335 1.00 97.00 85 SER A CA 1
ATOM 654 C C . SER A 1 85 ? -8.561 3.054 6.097 1.00 97.00 85 SER A C 1
ATOM 656 O O . SER A 1 85 ? -8.147 3.908 6.886 1.00 97.00 85 SER A O 1
ATOM 658 N N . ALA A 1 86 ? -9.867 2.829 5.917 1.00 96.00 86 ALA A N 1
ATOM 659 C CA . ALA A 1 86 ? -10.906 3.575 6.620 1.00 96.00 86 ALA A CA 1
ATOM 660 C C . ALA A 1 86 ? -10.844 3.363 8.143 1.00 96.00 86 ALA A C 1
ATOM 662 O O . ALA A 1 86 ? -10.946 4.330 8.902 1.00 96.00 86 ALA A O 1
ATOM 663 N N . GLN A 1 87 ? -10.623 2.124 8.593 1.00 96.31 87 GLN A N 1
ATOM 664 C CA . GLN A 1 87 ? -10.499 1.784 10.012 1.00 96.31 87 GLN A CA 1
ATOM 665 C C . GLN A 1 87 ? -9.304 2.479 10.681 1.00 96.31 87 GLN A C 1
ATOM 667 O O . GLN A 1 87 ? -9.454 3.056 11.763 1.00 96.31 87 GLN A O 1
ATOM 672 N N . VAL A 1 88 ? -8.130 2.450 10.041 1.00 95.19 88 VAL A N 1
ATOM 673 C CA . VAL A 1 88 ? -6.908 3.086 10.562 1.00 95.19 88 VAL A CA 1
ATOM 674 C C . VAL A 1 88 ? -7.112 4.598 10.686 1.00 95.19 88 VAL A C 1
ATOM 676 O O . VAL A 1 88 ? -6.840 5.179 11.737 1.00 95.19 88 VAL A O 1
ATOM 679 N N . ARG A 1 89 ? -7.677 5.238 9.652 1.00 92.94 89 ARG A N 1
ATOM 680 C CA . ARG A 1 89 ? -7.939 6.688 9.651 1.00 92.94 89 ARG A CA 1
ATOM 681 C C . ARG A 1 89 ? -8.933 7.109 10.734 1.00 92.94 89 ARG A C 1
ATOM 683 O O . ARG A 1 89 ? -8.702 8.113 11.404 1.00 92.94 89 ARG A O 1
ATOM 690 N N . ALA A 1 90 ? -10.009 6.347 10.931 1.00 90.88 90 ALA A N 1
ATOM 691 C CA . ALA A 1 90 ? -11.005 6.639 11.963 1.00 90.88 90 ALA A CA 1
ATOM 692 C C . ALA A 1 90 ? -10.429 6.505 13.386 1.00 90.88 90 ALA A C 1
ATOM 694 O O . ALA A 1 90 ? -10.695 7.341 14.255 1.00 90.88 90 ALA A O 1
ATOM 695 N N . SER A 1 91 ? -9.605 5.478 13.611 1.00 87.12 91 SER A N 1
ATOM 696 C CA . SER A 1 91 ? -8.934 5.249 14.898 1.00 87.12 91 SER A CA 1
ATOM 697 C C . SER A 1 91 ? -7.952 6.374 15.233 1.00 87.12 91 SER A C 1
ATOM 699 O O . SER A 1 91 ? -7.914 6.838 16.370 1.00 87.12 91 SER A O 1
ATOM 701 N N . HIS A 1 92 ? -7.208 6.863 14.237 1.00 80.31 92 HIS A N 1
ATOM 702 C CA . HIS A 1 92 ? -6.240 7.942 14.423 1.00 80.31 92 HIS A CA 1
ATOM 703 C C . HIS A 1 92 ? -6.903 9.279 14.794 1.00 80.31 92 HIS A C 1
ATOM 705 O O . HIS A 1 92 ? -6.518 9.898 15.784 1.00 80.31 92 HIS A O 1
ATOM 711 N N . GLN A 1 93 ? -7.969 9.671 14.085 1.00 74.62 93 GLN A N 1
ATOM 712 C CA . GLN A 1 93 ? -8.721 10.903 14.384 1.00 74.62 93 GLN A CA 1
ATOM 713 C C . GLN A 1 93 ? -9.339 10.898 15.791 1.00 74.62 93 GLN A C 1
ATOM 715 O O . GLN A 1 93 ? -9.427 11.935 16.445 1.00 74.62 93 GLN A O 1
ATOM 720 N N . SER A 1 94 ? -9.752 9.725 16.276 1.00 67.81 94 SER A N 1
ATOM 721 C CA . SER A 1 94 ? -10.320 9.577 17.621 1.00 67.81 94 SER A CA 1
ATOM 722 C C . SER A 1 94 ? -9.258 9.698 18.727 1.00 67.81 94 SER A C 1
ATOM 724 O O . SER A 1 94 ? -9.569 10.139 19.834 1.00 67.81 94 SER A O 1
ATOM 726 N N . GLY A 1 95 ? -8.004 9.339 18.428 1.00 58.66 95 GLY A N 1
ATOM 727 C CA . GLY A 1 95 ? -6.868 9.480 19.341 1.00 58.66 95 GLY A CA 1
ATOM 728 C C . GLY A 1 95 ? -6.389 10.926 19.500 1.00 58.66 95 GLY A C 1
ATOM 729 O O . GLY A 1 95 ? -6.088 11.339 20.616 1.00 58.66 95 GLY A O 1
ATOM 730 N N . GLU A 1 96 ? -6.386 11.713 18.420 1.00 57.12 96 GLU A N 1
ATOM 731 C CA . GLU A 1 96 ? -6.005 13.137 18.459 1.00 57.12 96 GLU A CA 1
ATOM 732 C C . GLU A 1 96 ? -7.054 14.019 19.157 1.00 57.12 96 GLU A C 1
ATOM 734 O O . GLU A 1 96 ? -6.702 14.994 19.810 1.00 57.12 96 GLU A O 1
ATOM 739 N N . ALA A 1 97 ? -8.342 13.664 19.086 1.00 51.81 97 ALA A N 1
ATOM 740 C CA . ALA A 1 97 ? -9.413 14.393 19.777 1.00 51.81 97 ALA A CA 1
ATOM 741 C C . ALA A 1 97 ? -9.425 14.193 21.309 1.00 51.81 97 ALA A C 1
ATOM 743 O O . ALA A 1 97 ? -10.211 14.836 22.006 1.00 51.81 97 ALA A O 1
ATOM 744 N N . SER A 1 98 ? -8.594 13.282 21.822 1.00 47.34 98 SER A N 1
ATOM 745 C CA . SER A 1 98 ? -8.564 12.875 23.232 1.00 47.34 98 SER A CA 1
ATOM 746 C C . SER A 1 98 ? -7.315 13.357 23.989 1.00 47.34 98 SER A C 1
ATOM 748 O O . SER A 1 98 ? -7.121 12.935 25.131 1.00 47.34 98 SER A O 1
ATOM 750 N N . GLN A 1 99 ? -6.474 14.203 23.377 1.00 42.22 99 GLN A N 1
ATOM 751 C CA . GLN A 1 99 ? -5.247 14.754 23.976 1.00 42.22 99 GLN A CA 1
ATOM 752 C C . GLN A 1 99 ? -5.346 16.252 24.271 1.00 42.22 99 GLN A C 1
ATOM 754 O O . GLN A 1 99 ? -5.971 16.984 23.472 1.00 42.22 99 GLN A O 1
#

Secondary structure (DSSP, 8-state):
-------HHHHHHHHTTS---GGG-EEEEEEEE-S-TTTBTTB-TT-EEEE-TTS--SSSS---GGGTTEEEEEES-HHHHHHHHHHHHHHHHHHHTT-